Protein AF-A0A078GZV3-F1 (afdb_monomer_lite)

Organism: Brassica napus (NCBI:txid3708)

pLDDT: mean 96.88, std 3.01, range [78.88, 98.75]

Radius of gyration: 26.84 Å; chains: 1; bounding box: 48×43×87 Å

Sequence (146 aa):
MENLLQIQGSKLLFGGKPLKNHSIPSVYGALEPTAVYVPIEEILKDSKNYELVTKEIFGPFQIVTEYKKDQLPLEVIGNSVNGTTYAGLRGRTTGAPQNHWFGPAGDPRGAGIGTPEAIKLVWSCHREIIYDYGPVPQGWELPAST

Foldseek 3Di:
DVVQVPQPPKDWPDWPDFDPDDPDDPVDGGTDQTEMEDEPCSCPVDPVSVCVQPDDDPDNYHYDYDDDPVRDDPDDVVVDFAPDWADDPPTDDDDDDLVDWDWGGPDPQIATDRYPVRCCSNPHDDDDDDDPDDDDPPPDDDDDDD

Secondary structure (DSSP, 8-state):
-HHHHTSTT-EEEE--SB--S----TTS--B--EEEE--HHHHSS-HHHHHHHS----SSEEEE----GGGS-S-SGGG---SS---STT--SS---TTS-BS--S-TTPPPBSSHHHHHHHH-----------PPPTT---PPP-

Structure (mmCIF, N/CA/C/O backbone):
data_AF-A0A078GZV3-F1
#
_entry.id   AF-A0A078GZV3-F1
#
loop_
_atom_site.group_PDB
_atom_site.id
_atom_site.type_symbol
_atom_site.label_atom_id
_atom_site.label_alt_id
_atom_site.label_comp_id
_atom_site.label_asym_id
_atom_site.label_entity_id
_atom_site.label_seq_id
_atom_site.pdbx_PDB_ins_code
_atom_site.Cartn_x
_atom_site.Cartn_y
_atom_site.Cartn_z
_atom_site.occupancy
_atom_site.B_iso_or_equiv
_atom_site.auth_seq_id
_atom_site.auth_comp_id
_atom_site.auth_asym_id
_atom_site.auth_atom_id
_atom_site.pdbx_PDB_model_num
ATOM 1 N N . MET A 1 1 ? -11.944 10.946 14.259 1.00 84.00 1 MET A N 1
ATOM 2 C CA . MET A 1 1 ? -12.119 9.885 15.275 1.00 84.00 1 MET A CA 1
ATOM 3 C C . MET A 1 1 ? -13.568 9.796 15.727 1.00 84.00 1 MET A C 1
ATOM 5 O O . MET A 1 1 ? -14.118 8.714 15.636 1.00 84.00 1 MET A O 1
ATOM 9 N N . GLU A 1 2 ? -14.208 10.903 16.116 1.00 87.94 2 GLU A N 1
ATOM 10 C CA . GLU A 1 2 ? -15.634 10.925 16.500 1.00 87.94 2 GLU A CA 1
ATOM 11 C C . GLU A 1 2 ? -16.550 10.269 15.456 1.00 87.94 2 GLU A C 1
ATOM 13 O O . GLU A 1 2 ? -17.279 9.348 15.794 1.00 87.94 2 GLU A O 1
ATOM 18 N N . ASN A 1 3 ? -16.415 10.631 14.174 1.00 94.00 3 ASN A N 1
ATOM 19 C CA . ASN A 1 3 ? -17.207 10.018 13.096 1.00 94.00 3 ASN A CA 1
ATOM 20 C C . ASN A 1 3 ? -16.984 8.503 12.948 1.00 94.00 3 ASN A C 1
ATOM 22 O O . ASN A 1 3 ? -17.903 7.790 12.570 1.00 94.00 3 ASN A O 1
ATOM 26 N N . LEU A 1 4 ? -15.775 8.002 13.236 1.00 96.19 4 LEU A N 1
ATOM 27 C CA . LEU A 1 4 ? -15.503 6.561 13.197 1.00 96.19 4 LEU A CA 1
ATOM 28 C C . LEU A 1 4 ? -16.181 5.856 14.370 1.00 96.19 4 LEU A C 1
ATOM 30 O O . LEU A 1 4 ? -16.755 4.798 14.176 1.00 96.19 4 LEU A O 1
ATOM 34 N N . LEU A 1 5 ? -16.158 6.473 15.557 1.00 97.06 5 LEU A N 1
ATOM 35 C CA . LEU A 1 5 ? -16.784 5.946 16.774 1.00 97.06 5 LEU A CA 1
ATOM 36 C C . LEU A 1 5 ? -18.322 6.013 16.753 1.00 97.06 5 LEU A C 1
ATOM 38 O O . LEU A 1 5 ? -18.973 5.450 17.628 1.00 97.06 5 LEU A O 1
ATOM 42 N N . GLN A 1 6 ? -18.906 6.690 15.761 1.00 97.25 6 GLN A N 1
ATOM 43 C CA . GLN A 1 6 ? -20.345 6.663 15.485 1.00 97.25 6 GLN A CA 1
ATOM 44 C C . GLN A 1 6 ? -20.770 5.431 14.671 1.00 97.25 6 GLN A C 1
ATOM 46 O O . GLN A 1 6 ? -21.962 5.140 14.601 1.00 97.25 6 GLN A O 1
ATOM 51 N N . ILE A 1 7 ? -19.827 4.704 14.057 1.00 97.88 7 ILE A N 1
ATOM 52 C CA . ILE A 1 7 ? -20.128 3.464 13.336 1.00 97.88 7 ILE A CA 1
ATOM 53 C C . ILE A 1 7 ? -20.479 2.379 14.358 1.00 97.88 7 ILE A C 1
ATOM 55 O O . ILE A 1 7 ? -19.774 2.198 15.356 1.00 97.88 7 ILE A O 1
ATOM 59 N N . GLN A 1 8 ? -21.563 1.643 14.114 1.00 97.94 8 GLN A N 1
ATOM 60 C CA . GLN A 1 8 ? -22.053 0.617 15.033 1.00 97.94 8 GLN A CA 1
ATOM 61 C C . GLN A 1 8 ? -20.958 -0.420 15.331 1.00 97.94 8 GLN A C 1
ATOM 63 O O . GLN A 1 8 ? -20.311 -0.944 14.431 1.00 97.94 8 GLN A O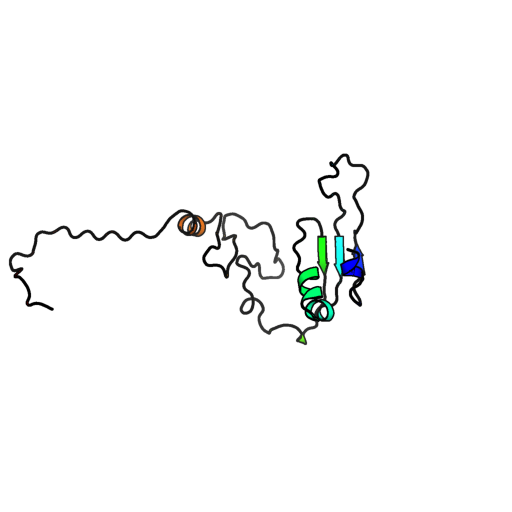 1
ATOM 68 N N . GLY A 1 9 ? -20.733 -0.716 16.614 1.00 97.75 9 GLY A N 1
ATOM 69 C CA . GLY A 1 9 ? -19.736 -1.707 17.045 1.00 97.75 9 GLY A CA 1
ATOM 70 C C . GLY A 1 9 ? -18.272 -1.263 16.927 1.00 97.75 9 GLY A C 1
ATOM 71 O O . GLY A 1 9 ? -17.380 -2.017 17.321 1.00 97.75 9 GLY A O 1
ATOM 72 N N . SER A 1 10 ? -18.004 -0.052 16.432 1.00 98.38 10 SER A N 1
ATOM 73 C CA . SER A 1 10 ? -16.658 0.514 16.447 1.00 98.38 10 SER A CA 1
ATOM 74 C C . SER A 1 10 ? -16.192 0.833 17.873 1.00 98.38 10 SER A C 1
ATOM 76 O O . SER A 1 10 ? -16.992 1.081 18.779 1.00 98.38 10 SER A O 1
ATOM 78 N N . LYS A 1 11 ? -14.875 0.808 18.100 1.00 98.25 11 LYS A N 1
ATOM 79 C CA . LYS A 1 11 ? -14.279 1.133 19.407 1.00 98.25 11 LYS A CA 1
ATOM 80 C C . LYS A 1 11 ? -12.828 1.573 19.281 1.00 98.25 11 LYS A C 1
ATOM 82 O O . LYS A 1 11 ? -12.082 1.065 18.448 1.00 98.25 11 LYS A O 1
ATOM 87 N N . LEU A 1 12 ? -12.401 2.478 20.156 1.00 98.44 12 LEU A N 1
ATOM 88 C CA . LEU A 1 12 ? -10.989 2.816 20.314 1.00 98.44 12 LEU A CA 1
ATOM 89 C C . LEU A 1 12 ? -10.272 1.650 21.010 1.00 98.44 12 LEU A C 1
ATOM 91 O O . LEU A 1 12 ? -10.669 1.257 22.104 1.00 98.44 12 LEU A O 1
ATOM 95 N N . LEU A 1 13 ? -9.230 1.101 20.384 1.00 98.44 13 LEU A N 1
ATOM 96 C CA . LEU A 1 13 ? -8.414 0.043 20.987 1.00 98.44 13 LEU A CA 1
ATOM 97 C C . LEU A 1 13 ? -7.333 0.637 21.893 1.00 98.44 13 LEU A C 1
ATOM 99 O O . LEU A 1 13 ? -7.171 0.207 23.032 1.00 98.44 13 LEU A O 1
ATOM 103 N N . PHE A 1 14 ? -6.605 1.635 21.391 1.00 98.56 14 PHE A N 1
ATOM 104 C CA . PHE A 1 14 ? -5.586 2.377 22.134 1.00 98.56 14 PHE A CA 1
ATOM 105 C C . PHE A 1 14 ? -5.306 3.737 21.474 1.00 98.56 14 PHE A C 1
ATOM 107 O O . PHE A 1 14 ? -5.671 3.961 20.316 1.00 98.56 14 PHE A O 1
ATOM 114 N N . GLY A 1 15 ? -4.635 4.631 22.206 1.00 97.62 15 GLY A N 1
ATOM 115 C CA . GLY A 1 15 ? -4.264 5.970 21.741 1.00 97.62 15 GLY A CA 1
ATOM 116 C C . GLY A 1 15 ? -5.428 6.957 21.789 1.00 97.62 15 GLY A C 1
ATOM 117 O O . GLY A 1 15 ? -6.127 7.063 22.797 1.00 97.62 15 GLY A O 1
ATOM 118 N N . GLY A 1 16 ? -5.631 7.700 20.699 1.00 96.25 16 GLY A N 1
ATOM 119 C CA . GLY A 1 16 ? -6.707 8.686 20.562 1.00 96.25 16 GLY A CA 1
ATOM 120 C C . GLY A 1 16 ? -6.465 9.981 21.339 1.00 96.25 16 GLY A C 1
ATOM 121 O O . GLY A 1 16 ? -7.389 10.773 21.519 1.00 96.25 16 GLY A O 1
ATOM 122 N N . LYS A 1 17 ? -5.240 10.208 21.820 1.00 97.56 17 LYS A N 1
ATOM 123 C CA . LYS A 1 17 ? -4.878 11.384 22.614 1.00 97.56 17 LYS A CA 1
ATOM 124 C C . LYS A 1 17 ? -3.745 12.166 21.953 1.00 97.56 17 LYS A C 1
ATOM 126 O O . LYS A 1 17 ? -2.859 11.562 21.340 1.00 97.56 17 LYS A O 1
ATOM 131 N N . PRO A 1 18 ? -3.746 13.502 22.084 1.00 97.50 18 PRO A N 1
ATOM 132 C CA . PRO A 1 18 ? -2.583 14.304 21.744 1.00 97.50 18 PRO A CA 1
ATOM 133 C C . PRO A 1 18 ? -1.388 13.933 22.623 1.00 97.50 18 PRO A C 1
ATOM 135 O O . PRO A 1 18 ? -1.553 13.625 23.808 1.00 97.50 18 PRO A O 1
ATOM 138 N N . LEU A 1 19 ? -0.186 14.021 22.057 1.00 97.94 19 LEU A N 1
ATOM 139 C CA . LEU A 1 19 ? 1.044 13.951 22.838 1.00 97.94 19 LEU A CA 1
ATOM 140 C C . LEU A 1 19 ? 1.099 15.124 23.829 1.00 97.94 19 LEU A C 1
ATOM 142 O O . LEU A 1 19 ? 0.494 16.176 23.630 1.00 97.94 19 LEU A O 1
ATOM 146 N N . LYS A 1 20 ? 1.837 14.937 24.922 1.00 97.44 20 LYS A N 1
ATOM 147 C CA . LYS A 1 20 ? 2.032 15.952 25.966 1.00 97.44 20 LYS A CA 1
ATOM 148 C C . LYS A 1 20 ? 3.511 16.298 26.092 1.00 97.44 20 LYS A C 1
ATOM 150 O O . LYS A 1 20 ? 4.362 15.534 25.649 1.00 97.44 20 LYS A O 1
ATOM 155 N N . ASN A 1 21 ? 3.803 17.424 26.743 1.00 97.56 21 ASN A N 1
ATOM 156 C CA . ASN A 1 21 ? 5.163 17.856 27.087 1.00 97.56 21 ASN A CA 1
ATOM 157 C C . ASN A 1 21 ? 6.101 17.979 25.871 1.00 97.56 21 ASN A C 1
ATOM 159 O O . ASN A 1 21 ? 7.248 17.541 25.916 1.00 97.56 21 ASN A O 1
ATOM 163 N N . HIS A 1 22 ? 5.616 18.582 24.786 1.00 97.81 22 HIS A N 1
ATOM 164 C CA . HIS A 1 22 ? 6.405 18.855 23.587 1.00 97.81 22 HIS A CA 1
ATOM 165 C C . HIS A 1 22 ? 6.285 20.318 23.154 1.00 97.81 22 HIS A C 1
ATOM 167 O O . HIS A 1 22 ? 5.345 21.016 23.527 1.00 97.81 22 HIS A O 1
ATOM 173 N N . SER A 1 23 ? 7.189 20.746 22.276 1.00 98.06 23 SER A N 1
ATOM 174 C CA . SER A 1 23 ? 7.175 22.077 21.648 1.00 98.06 23 SER A CA 1
ATOM 175 C C . SER A 1 23 ? 6.870 22.027 20.145 1.00 98.06 23 SER A C 1
ATOM 177 O O . SER A 1 23 ? 7.185 22.967 19.422 1.00 98.06 23 SER A O 1
ATOM 179 N N . ILE A 1 24 ? 6.282 20.924 19.658 1.00 98.19 24 ILE A N 1
ATOM 180 C CA . ILE A 1 24 ? 5.854 20.774 18.257 1.00 98.19 24 ILE A CA 1
ATOM 181 C C . ILE A 1 24 ? 4.850 21.890 17.898 1.00 98.19 24 ILE A C 1
ATOM 183 O O . ILE A 1 24 ? 3.856 22.047 18.613 1.00 98.19 24 ILE A O 1
ATOM 187 N N . PRO A 1 25 ? 5.083 22.651 16.811 1.00 98.12 25 PRO A N 1
ATOM 188 C CA . PRO A 1 25 ? 4.153 23.669 16.325 1.00 98.12 25 PRO A CA 1
ATOM 189 C C . PRO A 1 25 ? 2.752 23.114 16.034 1.00 98.12 25 PRO A C 1
ATOM 191 O O . PRO A 1 25 ? 2.623 22.023 15.488 1.00 98.12 25 PRO A O 1
ATOM 194 N N . SER A 1 26 ? 1.703 23.898 16.307 1.00 96.75 26 SER A N 1
ATOM 195 C CA . SER A 1 26 ? 0.296 23.480 16.147 1.00 96.75 26 SER A CA 1
ATOM 196 C C . SER A 1 26 ? -0.126 23.157 14.709 1.00 96.75 26 SER A C 1
ATOM 198 O O . SER A 1 26 ? -1.150 22.511 14.507 1.00 96.75 26 SER A O 1
ATOM 200 N N . VAL A 1 27 ? 0.655 23.586 13.713 1.00 97.69 27 VAL A N 1
ATOM 201 C CA . VAL A 1 27 ? 0.448 23.228 12.300 1.00 97.69 27 VAL A CA 1
ATOM 202 C C . VAL A 1 27 ? 0.777 21.758 12.006 1.00 97.69 27 VAL A C 1
ATOM 204 O O . VAL A 1 27 ? 0.342 21.235 10.985 1.00 97.69 27 VAL A O 1
ATOM 207 N N . TYR A 1 28 ? 1.522 21.084 12.888 1.00 98.00 28 TYR A N 1
ATOM 208 C CA . TYR A 1 28 ? 1.850 19.665 12.776 1.00 98.00 28 TYR A CA 1
ATOM 209 C C . TYR A 1 28 ? 1.039 18.843 13.779 1.00 98.00 28 TYR A C 1
ATOM 211 O O . TYR A 1 28 ? 0.882 19.217 14.941 1.00 98.00 28 TYR A O 1
ATOM 219 N N . GLY A 1 29 ? 0.542 17.687 13.338 1.00 95.88 29 GLY A N 1
ATOM 220 C CA . GLY A 1 29 ? -0.137 16.748 14.225 1.00 95.88 29 GLY A CA 1
ATOM 221 C C . GLY A 1 29 ? 0.826 16.146 15.253 1.00 95.88 29 GLY A C 1
ATOM 222 O O . GLY A 1 29 ? 1.918 15.708 14.902 1.00 95.88 29 GLY A O 1
ATOM 223 N N . ALA A 1 30 ? 0.399 16.079 16.514 1.00 97.88 30 ALA A N 1
ATOM 224 C CA . ALA A 1 30 ? 1.139 15.447 17.605 1.00 97.88 30 ALA A CA 1
ATOM 225 C C . ALA A 1 30 ? 0.206 14.494 18.364 1.00 97.88 30 ALA A C 1
ATOM 227 O O . ALA A 1 30 ? -0.477 14.884 19.309 1.00 97.88 30 ALA A O 1
ATOM 228 N N . LEU A 1 31 ? 0.133 13.245 17.904 1.00 97.50 31 LEU A N 1
ATOM 229 C CA . LEU A 1 31 ? -0.810 12.229 18.380 1.00 97.50 31 LEU A CA 1
ATOM 230 C C . LEU A 1 31 ? -0.070 10.967 18.826 1.00 97.50 31 LEU A C 1
ATOM 232 O O . LEU A 1 31 ? 0.924 10.575 18.215 1.00 97.50 31 LEU A O 1
ATOM 236 N N . GLU A 1 32 ? -0.576 10.323 19.876 1.00 98.06 32 GLU A N 1
ATOM 237 C CA . GLU A 1 32 ? -0.165 8.965 20.236 1.00 98.06 32 GLU A CA 1
ATOM 238 C C . GLU A 1 32 ? -0.507 7.980 19.099 1.00 98.06 32 GLU A C 1
ATOM 240 O O . GLU A 1 32 ? -1.507 8.183 18.395 1.00 98.06 32 GLU A O 1
ATOM 245 N N . PRO A 1 33 ? 0.255 6.879 18.932 1.00 98.62 33 PRO A N 1
ATOM 246 C CA . PRO A 1 33 ? -0.163 5.764 18.092 1.00 98.62 33 PRO A CA 1
ATOM 247 C C . PRO A 1 33 ? -1.585 5.339 18.432 1.00 98.62 33 PRO A C 1
ATOM 249 O O . PRO A 1 33 ? -1.893 5.047 19.584 1.00 98.62 33 PRO A O 1
ATOM 252 N N . THR A 1 34 ? -2.454 5.342 17.429 1.00 98.62 34 THR A N 1
ATOM 253 C CA . THR A 1 34 ? -3.894 5.181 17.616 1.00 98.62 34 THR A CA 1
ATOM 254 C C . THR A 1 34 ? -4.421 4.055 16.742 1.00 98.62 34 THR A C 1
ATOM 256 O O . THR A 1 34 ? -4.109 3.987 15.554 1.00 98.62 34 THR A O 1
ATOM 259 N N . ALA A 1 35 ? -5.254 3.190 17.317 1.00 98.69 35 ALA A N 1
ATOM 260 C CA . ALA A 1 35 ? -5.970 2.162 16.574 1.00 98.69 35 ALA A CA 1
ATOM 261 C C . ALA A 1 35 ? -7.457 2.173 16.927 1.00 98.69 35 ALA A C 1
ATOM 263 O O . ALA A 1 35 ? -7.827 2.157 18.103 1.00 98.69 35 ALA A O 1
ATOM 264 N N . VAL A 1 36 ? -8.306 2.163 15.902 1.00 98.75 36 VAL A N 1
ATOM 265 C CA . VAL A 1 36 ? -9.764 2.063 16.042 1.00 98.75 36 VAL A CA 1
ATOM 266 C C . VAL A 1 36 ? -10.224 0.769 15.388 1.00 98.75 36 VAL A C 1
ATOM 268 O O . VAL A 1 36 ? -9.899 0.506 14.234 1.00 98.75 36 VAL A O 1
ATOM 271 N N . TYR A 1 37 ? -10.973 -0.043 16.127 1.00 98.75 37 TYR A N 1
ATOM 272 C CA . TYR A 1 37 ? -11.637 -1.213 15.576 1.00 98.75 37 TYR A CA 1
ATOM 273 C C . TYR A 1 37 ? -12.948 -0.809 14.898 1.00 98.75 37 TYR A C 1
ATOM 275 O O . TYR A 1 37 ? -13.714 -0.036 15.478 1.00 98.75 37 TYR A O 1
ATOM 283 N N . VAL A 1 38 ? -13.214 -1.360 13.714 1.00 98.69 38 VAL A N 1
ATOM 284 C CA . VAL A 1 38 ? -14.485 -1.229 12.987 1.00 98.69 38 VAL A CA 1
ATOM 285 C C . VAL A 1 38 ? -14.878 -2.612 12.434 1.00 98.69 38 VAL A C 1
ATOM 287 O O . VAL A 1 38 ? -14.046 -3.229 11.761 1.00 98.69 38 VAL A O 1
ATOM 290 N N . PRO A 1 39 ? -16.098 -3.127 12.696 1.00 98.38 39 PRO A N 1
ATOM 291 C CA . PRO A 1 39 ? -16.555 -4.408 12.143 1.00 98.38 39 PRO A CA 1
ATOM 292 C C . PRO A 1 39 ? -16.525 -4.420 10.612 1.00 98.38 39 PRO A C 1
ATOM 294 O O . PRO A 1 39 ? -16.954 -3.445 9.991 1.00 98.38 39 PRO A O 1
ATOM 297 N N . ILE A 1 40 ? -16.062 -5.512 9.996 1.00 97.94 40 ILE A N 1
ATOM 298 C CA . ILE A 1 40 ? -15.901 -5.593 8.535 1.00 97.94 40 ILE A CA 1
ATOM 299 C C . ILE A 1 40 ? -17.231 -5.398 7.799 1.00 97.94 40 ILE A C 1
ATOM 301 O O . ILE A 1 40 ? -17.277 -4.746 6.758 1.00 97.94 40 ILE A O 1
ATOM 305 N N . GLU A 1 41 ? -18.331 -5.879 8.378 1.00 97.75 41 GLU A N 1
ATOM 306 C CA . GLU A 1 41 ? -19.674 -5.724 7.824 1.00 97.75 41 GLU A CA 1
ATOM 307 C C . GLU A 1 41 ? -20.100 -4.254 7.769 1.00 97.75 41 GLU A C 1
ATOM 309 O O . GLU A 1 41 ? -20.752 -3.840 6.817 1.00 97.75 41 GLU A O 1
ATOM 314 N N . GLU A 1 42 ? -19.701 -3.447 8.755 1.00 98.19 42 GLU A N 1
ATOM 315 C CA . GLU A 1 42 ? -20.022 -2.018 8.799 1.00 98.19 42 GLU A CA 1
ATOM 316 C C . GLU A 1 42 ? -19.109 -1.188 7.889 1.00 98.19 42 GLU A C 1
ATOM 318 O O . GLU A 1 42 ? -19.563 -0.181 7.345 1.00 98.19 42 GLU A O 1
ATOM 323 N N . ILE A 1 43 ? -17.859 -1.620 7.666 1.00 98.00 43 ILE A N 1
ATOM 324 C CA . ILE A 1 43 ? -16.960 -1.014 6.665 1.00 98.00 43 ILE A CA 1
ATOM 325 C C . ILE A 1 43 ? -17.555 -1.162 5.259 1.00 98.00 43 ILE A C 1
ATOM 327 O O . ILE A 1 43 ? -17.532 -0.216 4.477 1.00 98.00 43 ILE A O 1
ATOM 331 N N . LEU A 1 44 ? -18.089 -2.346 4.941 1.00 96.94 44 LEU A N 1
ATOM 332 C CA . LEU A 1 44 ? -18.605 -2.692 3.610 1.00 96.94 44 LEU A CA 1
ATOM 333 C C . LEU A 1 44 ? -20.081 -2.320 3.394 1.00 96.94 44 LEU A C 1
ATOM 335 O O . LEU A 1 44 ? -20.606 -2.504 2.298 1.00 96.94 44 LEU A O 1
ATOM 339 N N . LYS A 1 45 ? -20.758 -1.822 4.431 1.00 96.38 45 LYS A N 1
ATOM 340 C CA . LYS A 1 45 ? -22.205 -1.576 4.444 1.00 96.38 45 LYS A CA 1
ATOM 341 C C . LYS A 1 45 ? -22.669 -0.559 3.411 1.00 96.38 45 LYS A C 1
ATOM 343 O O . LYS A 1 45 ? -23.703 -0.752 2.778 1.00 96.38 45 LYS A O 1
ATOM 348 N N . ASP A 1 46 ? -21.932 0.537 3.279 1.00 96.56 46 ASP A N 1
ATOM 349 C CA . ASP A 1 46 ? -22.237 1.621 2.357 1.00 96.56 46 ASP A CA 1
ATOM 350 C C . ASP A 1 46 ? -20.962 2.376 1.959 1.00 96.56 46 ASP A C 1
ATOM 352 O O . ASP A 1 46 ? -19.916 2.273 2.607 1.00 96.56 46 ASP A O 1
ATOM 356 N N . SER A 1 47 ? -21.047 3.142 0.869 1.00 96.88 47 SER A N 1
ATOM 357 C CA . SER A 1 47 ? -19.904 3.890 0.340 1.00 96.88 47 SER A CA 1
ATOM 358 C C . SER A 1 47 ? -19.390 4.945 1.316 1.00 96.88 47 SER A C 1
ATOM 360 O O . SER A 1 47 ? -18.196 5.211 1.341 1.00 96.88 47 SER A O 1
ATOM 362 N N . LYS A 1 48 ? -20.257 5.521 2.156 1.00 97.31 48 LYS A N 1
ATOM 363 C CA . LYS A 1 48 ? -19.874 6.559 3.117 1.00 97.31 48 LYS A CA 1
ATOM 364 C C . LYS A 1 48 ? -18.961 5.988 4.200 1.00 97.31 48 LYS A C 1
ATOM 366 O O . LYS A 1 48 ? -17.936 6.595 4.512 1.00 97.31 48 LYS A O 1
ATOM 371 N N . ASN A 1 49 ? -19.323 4.847 4.780 1.00 98.00 49 ASN A N 1
ATOM 372 C CA . ASN A 1 49 ? -18.487 4.156 5.754 1.00 98.00 49 ASN A CA 1
ATOM 373 C C . ASN A 1 49 ? -17.196 3.672 5.104 1.00 98.00 49 ASN A C 1
ATOM 375 O O . ASN A 1 49 ? -16.126 3.903 5.668 1.00 98.00 49 ASN A O 1
ATOM 379 N N . TYR A 1 50 ? -17.289 3.073 3.915 1.00 98.31 50 TYR A N 1
ATOM 380 C CA . TYR A 1 50 ? -16.123 2.612 3.172 1.00 98.31 50 TYR A CA 1
ATOM 381 C C . TYR A 1 50 ? -15.130 3.758 2.939 1.00 98.31 50 TYR A C 1
ATOM 383 O O . TYR A 1 50 ? -13.995 3.681 3.400 1.00 98.31 50 TYR A O 1
ATOM 391 N N . GLU A 1 51 ? -15.573 4.869 2.343 1.00 98.25 51 GLU A N 1
ATOM 392 C CA . GLU A 1 51 ? -14.746 6.051 2.074 1.00 98.25 51 GLU A CA 1
ATOM 393 C C . GLU A 1 51 ? -14.144 6.656 3.346 1.00 98.25 51 GLU A C 1
ATOM 395 O O . GLU A 1 51 ? -12.974 7.044 3.357 1.00 98.25 51 GLU A O 1
ATOM 400 N N . LEU A 1 52 ? -14.919 6.737 4.434 1.00 98.12 52 LEU A N 1
ATOM 401 C CA . LEU A 1 52 ? -14.432 7.255 5.711 1.00 98.12 52 LEU A CA 1
ATOM 402 C C . LEU A 1 52 ? -13.337 6.360 6.304 1.00 98.12 52 LEU A C 1
ATOM 404 O O . LEU A 1 52 ? -12.345 6.873 6.825 1.00 98.12 52 LEU A O 1
ATOM 408 N N . VAL A 1 53 ? -13.528 5.042 6.252 1.00 98.44 53 VAL A N 1
ATOM 409 C CA . VAL A 1 53 ? -12.623 4.050 6.841 1.00 98.44 53 VAL A CA 1
ATOM 410 C C . VAL A 1 53 ? -11.356 3.873 6.004 1.00 98.44 53 VAL A C 1
ATOM 412 O O . VAL A 1 53 ? -10.275 3.733 6.573 1.00 98.44 53 VAL A O 1
ATOM 415 N N . THR A 1 54 ? -11.454 3.925 4.674 1.00 98.38 54 THR A N 1
ATOM 416 C CA . THR A 1 54 ? -10.307 3.790 3.761 1.00 98.38 54 THR A CA 1
ATOM 417 C C . THR A 1 54 ? -9.607 5.113 3.462 1.00 98.38 54 THR A C 1
ATOM 419 O O . THR A 1 54 ? -8.681 5.146 2.651 1.00 98.38 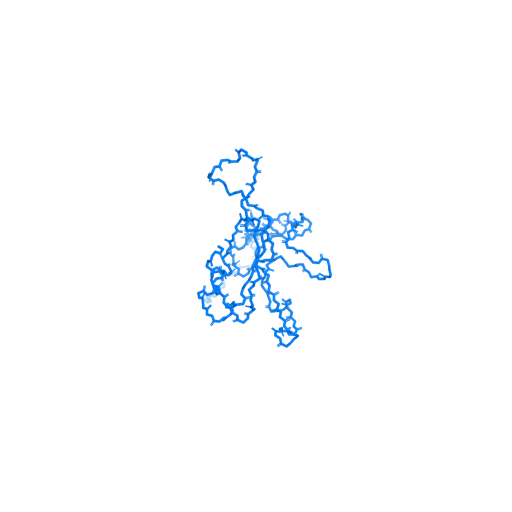54 THR A O 1
ATOM 422 N N . LYS A 1 55 ? -10.028 6.221 4.084 1.00 98.50 55 LYS A N 1
ATOM 423 C CA . LYS A 1 55 ? -9.348 7.509 3.947 1.00 98.50 55 LYS A CA 1
ATOM 424 C C . LYS A 1 55 ? -7.934 7.415 4.515 1.00 98.50 55 LYS A C 1
ATOM 426 O O . LYS A 1 55 ? -7.748 7.154 5.702 1.00 98.50 55 LYS A O 1
ATOM 431 N N . GLU A 1 56 ? -6.939 7.702 3.680 1.00 98.25 56 GLU A N 1
ATOM 432 C CA . GLU A 1 56 ? -5.549 7.761 4.121 1.00 98.25 56 GLU A CA 1
ATOM 433 C C . GLU A 1 56 ? -5.359 8.886 5.149 1.00 98.25 56 GLU A C 1
ATOM 435 O O . GLU A 1 56 ? -5.640 10.060 4.891 1.00 98.25 56 GLU A O 1
ATOM 440 N N . ILE A 1 57 ? -4.856 8.515 6.325 1.00 97.69 57 ILE A N 1
ATOM 441 C CA . ILE A 1 57 ? -4.384 9.443 7.348 1.00 97.69 57 ILE A CA 1
ATOM 442 C C . ILE A 1 57 ? -2.876 9.251 7.453 1.00 97.69 57 ILE A C 1
ATOM 444 O O . ILE A 1 57 ? -2.411 8.262 8.016 1.00 97.69 57 ILE A O 1
ATOM 448 N N . PHE A 1 58 ? -2.111 10.201 6.915 1.00 97.69 58 PHE A N 1
ATOM 449 C CA . PHE A 1 58 ? -0.648 10.147 6.889 1.00 97.69 58 PHE A CA 1
ATOM 450 C C . PHE A 1 58 ? -0.047 10.509 8.262 1.00 97.69 58 PHE A C 1
ATOM 452 O O . PHE A 1 58 ? 0.546 11.568 8.461 1.00 97.69 58 PHE A O 1
ATOM 459 N N . GLY A 1 59 ? -0.276 9.642 9.248 1.00 97.25 59 GLY A N 1
ATOM 460 C CA . GLY A 1 59 ? 0.115 9.816 10.643 1.00 97.25 59 GLY A CA 1
ATOM 461 C C . GLY A 1 59 ? -0.001 8.509 11.437 1.00 97.25 59 GLY A C 1
ATOM 462 O O . GLY A 1 59 ? -0.283 7.460 10.860 1.00 97.25 59 GLY A O 1
ATOM 463 N N . PRO A 1 60 ? 0.217 8.534 12.763 1.00 98.12 60 PRO A N 1
ATOM 464 C CA . PRO A 1 60 ? 0.270 7.329 13.591 1.00 98.12 60 PRO A CA 1
ATOM 465 C C . PRO A 1 60 ? -1.140 6.805 13.931 1.00 98.12 60 PRO A C 1
ATOM 467 O O . PRO A 1 60 ? -1.540 6.749 15.093 1.00 98.12 60 PRO A O 1
ATOM 470 N N . PHE A 1 61 ? -1.912 6.442 12.909 1.00 98.56 61 PHE A N 1
ATOM 471 C CA . PHE A 1 61 ? -3.304 6.012 13.012 1.00 98.56 61 PHE A CA 1
ATOM 472 C C . PHE A 1 61 ? -3.554 4.777 12.140 1.00 98.56 61 PHE A C 1
ATOM 474 O O . PHE A 1 61 ? -3.074 4.711 11.012 1.00 98.56 61 PHE A O 1
ATOM 481 N N . GLN A 1 62 ? -4.328 3.813 12.635 1.00 98.69 62 GLN A N 1
ATOM 482 C CA . GLN A 1 62 ? -4.750 2.651 11.851 1.00 98.69 62 GLN A CA 1
ATOM 483 C C . GLN A 1 62 ? -6.175 2.207 12.186 1.00 98.69 62 GLN A C 1
ATOM 485 O O . GLN A 1 62 ? -6.678 2.432 13.291 1.00 98.69 62 GLN A O 1
ATOM 490 N N . ILE A 1 63 ? -6.796 1.520 11.230 1.00 98.69 63 ILE A N 1
ATOM 491 C CA . ILE A 1 63 ? -8.046 0.791 11.430 1.00 98.69 63 ILE A CA 1
ATOM 492 C C . ILE A 1 63 ? -7.728 -0.689 11.622 1.00 98.69 63 ILE A C 1
ATOM 494 O O . ILE A 1 63 ? -6.891 -1.250 10.918 1.00 98.69 63 ILE A O 1
ATOM 498 N N . VAL A 1 64 ? -8.409 -1.313 12.577 1.00 98.75 64 VAL A N 1
ATOM 499 C CA . VAL A 1 64 ? -8.356 -2.753 12.831 1.00 98.75 64 VAL A CA 1
ATOM 500 C C . VAL A 1 64 ? -9.738 -3.338 12.567 1.00 98.75 64 VAL A C 1
ATOM 502 O O . VAL A 1 64 ? -10.755 -2.727 12.883 1.00 98.75 64 VAL A O 1
ATOM 505 N N . THR A 1 65 ? -9.788 -4.533 11.999 1.00 98.56 65 THR A N 1
ATOM 506 C CA . THR A 1 65 ? -11.035 -5.267 11.779 1.00 98.56 65 THR A CA 1
ATOM 507 C C . THR A 1 65 ? -10.792 -6.759 11.973 1.00 98.56 65 THR A C 1
ATOM 509 O O . THR A 1 65 ? -9.649 -7.188 12.148 1.00 98.56 65 THR A O 1
ATOM 512 N N . GLU A 1 66 ? -11.855 -7.549 11.967 1.00 98.00 66 GLU A N 1
ATOM 513 C CA . GLU A 1 66 ? -11.791 -9.006 12.027 1.00 98.00 66 GLU A CA 1
ATOM 514 C C . GLU A 1 66 ? -12.649 -9.610 10.917 1.00 98.00 66 GLU A C 1
ATOM 516 O O . GLU A 1 66 ? -13.609 -8.996 10.461 1.00 98.00 66 GLU A O 1
ATOM 521 N N . TYR A 1 67 ? -12.292 -10.815 10.485 1.00 96.38 67 TYR A N 1
ATOM 522 C CA . TYR A 1 67 ? -13.034 -11.569 9.485 1.00 96.38 67 TYR A CA 1
ATOM 523 C C . TYR A 1 67 ? -13.063 -13.049 9.882 1.00 96.38 67 TYR A C 1
ATOM 525 O O . TYR A 1 67 ? -12.175 -13.554 10.575 1.00 96.38 67 TYR A O 1
ATOM 533 N N . LYS A 1 68 ? -14.082 -13.761 9.418 1.00 96.00 68 LYS A N 1
ATOM 534 C CA . LYS A 1 68 ? -14.265 -15.202 9.585 1.00 96.00 68 LYS A CA 1
ATOM 535 C C . LYS A 1 68 ? -13.693 -15.958 8.392 1.00 96.00 68 LYS A C 1
ATOM 537 O O . LYS A 1 68 ? -13.528 -15.414 7.304 1.00 96.00 68 LYS A O 1
ATOM 542 N N . LYS A 1 69 ? -13.424 -17.251 8.578 1.00 93.12 69 LYS A N 1
ATOM 543 C CA . LYS A 1 69 ? -12.843 -18.118 7.539 1.00 93.12 69 LYS A CA 1
ATOM 544 C C . LYS A 1 69 ? -13.622 -18.087 6.214 1.00 93.12 69 LYS A C 1
ATOM 546 O O . LYS A 1 69 ? -13.013 -18.160 5.157 1.00 93.12 69 LYS A O 1
ATOM 551 N N . ASP A 1 70 ? -14.944 -17.999 6.282 1.00 93.44 70 ASP A N 1
ATOM 552 C CA . ASP A 1 70 ? -15.872 -17.968 5.148 1.00 93.44 70 ASP A CA 1
ATOM 553 C C . ASP A 1 70 ? -16.028 -16.580 4.500 1.00 93.44 70 ASP A C 1
ATOM 555 O O . ASP A 1 70 ? -16.688 -16.461 3.473 1.00 93.44 70 ASP A O 1
ATOM 559 N N . GLN A 1 71 ? -15.396 -15.542 5.056 1.00 90.44 71 GLN A N 1
ATOM 560 C CA . GLN A 1 71 ? -15.400 -14.178 4.513 1.00 90.44 71 GLN A CA 1
ATOM 561 C C . GLN A 1 71 ? -14.178 -13.874 3.623 1.00 90.44 71 GLN A C 1
ATOM 563 O O . GLN A 1 71 ? -14.037 -12.748 3.151 1.00 90.44 71 GLN A O 1
ATOM 568 N N . LEU A 1 72 ? -13.288 -14.847 3.386 1.00 90.88 72 LEU A N 1
ATOM 569 C CA . LEU A 1 72 ? -12.107 -14.680 2.534 1.00 90.88 72 LEU A CA 1
ATOM 570 C C . LEU A 1 72 ? -12.242 -15.382 1.174 1.00 90.88 72 LEU A C 1
ATOM 572 O O . LEU A 1 72 ? -12.810 -16.474 1.099 1.00 90.88 72 LEU A O 1
ATOM 576 N N . PRO A 1 73 ? -11.626 -14.832 0.111 1.00 86.50 73 PRO A N 1
ATOM 577 C CA . PRO A 1 73 ? -11.373 -15.592 -1.108 1.00 86.50 73 PRO A CA 1
ATOM 578 C C . PRO A 1 73 ? -10.380 -16.738 -0.845 1.00 86.50 73 PRO A C 1
ATOM 580 O O . PRO A 1 73 ? -9.553 -16.664 0.065 1.00 86.50 73 PRO A O 1
ATOM 583 N N . LEU A 1 74 ? -10.422 -17.779 -1.687 1.00 78.88 74 LEU A N 1
ATOM 584 C CA . LEU A 1 74 ? -9.539 -18.950 -1.576 1.00 78.88 74 LEU A CA 1
ATOM 585 C C . LEU A 1 74 ? -8.046 -18.578 -1.670 1.00 78.88 74 LEU A C 1
ATOM 587 O O . LEU A 1 74 ? -7.224 -19.162 -0.969 1.00 78.88 74 LEU A O 1
ATOM 591 N N . GLU A 1 75 ? -7.702 -17.587 -2.502 1.00 90.88 75 GLU A N 1
ATOM 592 C CA . GLU A 1 75 ? -6.327 -17.126 -2.721 1.00 90.88 75 GLU A CA 1
ATOM 593 C C . GLU A 1 75 ? -6.248 -15.592 -2.754 1.00 90.88 75 GLU A C 1
ATOM 595 O O . GLU A 1 75 ? -6.819 -14.947 -3.632 1.00 90.88 75 GLU A O 1
ATOM 600 N N . VAL A 1 76 ? -5.511 -14.986 -1.816 1.00 95.44 76 VAL A N 1
ATOM 601 C CA . VAL A 1 76 ? -5.417 -13.516 -1.693 1.00 95.44 76 VAL A CA 1
ATOM 602 C C . VAL A 1 76 ? -4.522 -12.898 -2.771 1.00 95.44 76 VAL A C 1
ATOM 604 O O . VAL A 1 76 ? -4.879 -11.876 -3.348 1.00 95.44 76 VAL A O 1
ATOM 607 N N . ILE A 1 77 ? -3.375 -13.518 -3.079 1.00 95.25 77 ILE A N 1
ATOM 608 C CA . ILE A 1 77 ? -2.383 -12.938 -4.003 1.00 95.25 77 ILE A CA 1
ATOM 609 C C . ILE A 1 77 ? -2.984 -12.750 -5.402 1.00 95.25 77 ILE A C 1
ATOM 611 O O . ILE A 1 77 ? -2.891 -11.658 -5.950 1.00 95.25 77 ILE A O 1
ATOM 615 N N . GLY A 1 78 ? -3.661 -13.769 -5.942 1.00 96.06 78 GLY A N 1
ATOM 616 C CA . GLY A 1 78 ? -4.296 -13.698 -7.263 1.00 96.06 78 GLY A CA 1
ATOM 617 C C . GLY A 1 78 ? -5.513 -12.766 -7.346 1.00 96.06 78 GLY A C 1
ATOM 618 O O . GLY A 1 78 ? -5.923 -12.414 -8.446 1.00 96.06 78 GLY A O 1
ATOM 619 N N . ASN A 1 79 ? -6.070 -12.341 -6.206 1.00 96.75 79 ASN A N 1
ATOM 620 C CA . ASN A 1 79 ? -7.243 -11.462 -6.115 1.00 96.75 79 ASN A CA 1
ATOM 621 C C . ASN A 1 79 ? -6.898 -10.080 -5.517 1.00 96.75 79 ASN A C 1
ATOM 623 O O . ASN A 1 79 ? -7.758 -9.418 -4.939 1.00 96.75 79 ASN A O 1
ATOM 627 N N . SER A 1 80 ? -5.639 -9.640 -5.620 1.00 97.06 80 SER A N 1
ATOM 628 C CA . SER A 1 80 ? -5.166 -8.349 -5.099 1.00 97.06 80 SER A CA 1
ATOM 629 C C . SER A 1 80 ? -4.211 -7.659 -6.079 1.00 97.06 80 SER A C 1
ATOM 631 O O . SER A 1 80 ? -3.682 -8.300 -6.984 1.00 97.06 80 SER A O 1
ATOM 633 N N . VAL A 1 81 ? -4.012 -6.342 -5.930 1.00 98.12 81 VAL A N 1
ATOM 634 C CA . VAL A 1 81 ? -3.332 -5.516 -6.954 1.00 98.12 81 VAL A CA 1
ATOM 635 C C . VAL A 1 81 ? -2.191 -4.638 -6.431 1.00 98.12 81 VAL A C 1
ATOM 637 O O . VAL A 1 81 ? -1.569 -3.930 -7.217 1.00 98.12 81 VAL A O 1
ATOM 640 N N . ASN A 1 82 ? -1.885 -4.639 -5.129 1.00 98.50 82 ASN A N 1
ATOM 641 C CA . ASN A 1 82 ? -0.816 -3.791 -4.590 1.00 98.50 82 ASN A CA 1
ATOM 642 C C . ASN A 1 82 ? 0.538 -4.155 -5.231 1.00 98.50 82 ASN A C 1
ATOM 644 O O . ASN A 1 82 ? 1.015 -5.282 -5.094 1.00 98.50 82 ASN A O 1
ATOM 648 N N . GLY A 1 83 ? 1.187 -3.182 -5.881 1.00 98.31 83 GLY A N 1
ATOM 649 C CA . GLY A 1 83 ? 2.404 -3.409 -6.677 1.00 98.31 83 GLY A CA 1
ATOM 650 C C . GLY A 1 83 ? 3.642 -3.839 -5.887 1.00 98.31 83 GLY A C 1
ATOM 651 O O . GLY A 1 83 ? 4.613 -4.307 -6.471 1.00 98.31 83 GLY A O 1
ATOM 652 N N . THR A 1 84 ? 3.623 -3.715 -4.558 1.00 98.62 84 THR A N 1
ATOM 653 C CA . THR A 1 84 ? 4.656 -4.268 -3.670 1.00 98.62 84 THR A CA 1
ATOM 654 C C . THR A 1 84 ? 3.988 -4.995 -2.505 1.00 98.62 84 THR A C 1
ATOM 656 O O . THR A 1 84 ? 3.616 -4.380 -1.507 1.00 98.62 84 THR A O 1
ATOM 659 N N . THR A 1 85 ? 3.825 -6.311 -2.641 1.00 98.56 85 THR A N 1
ATOM 660 C CA . THR A 1 85 ? 3.127 -7.162 -1.666 1.00 98.56 85 THR A CA 1
ATOM 661 C C . THR A 1 85 ? 4.094 -8.163 -1.041 1.00 98.56 85 THR A C 1
ATOM 663 O O . THR A 1 85 ? 4.779 -8.900 -1.748 1.00 98.56 85 THR A O 1
ATOM 666 N N . TYR A 1 86 ? 4.140 -8.215 0.291 1.00 98.25 86 TYR A N 1
ATOM 667 C CA . TYR A 1 86 ? 4.936 -9.195 1.031 1.00 98.25 86 TYR A CA 1
ATOM 668 C C . TYR A 1 86 ? 4.041 -10.336 1.508 1.00 98.25 86 TYR A C 1
ATOM 670 O O . TYR A 1 86 ? 3.070 -10.100 2.224 1.00 98.25 86 TYR A O 1
ATOM 678 N N . ALA A 1 87 ? 4.399 -11.572 1.167 1.00 97.81 87 ALA A N 1
ATOM 679 C CA . ALA A 1 87 ? 3.661 -12.770 1.556 1.00 97.81 87 ALA A CA 1
ATOM 680 C C . ALA A 1 87 ? 4.493 -13.672 2.484 1.00 97.81 87 ALA A C 1
ATOM 682 O O . ALA A 1 87 ? 5.704 -13.813 2.313 1.00 97.81 87 ALA A O 1
ATOM 683 N N . GLY A 1 88 ? 3.829 -14.292 3.463 1.00 97.25 88 GLY A N 1
ATOM 684 C CA . GLY A 1 88 ? 4.429 -15.191 4.455 1.00 97.25 88 GLY A CA 1
ATOM 685 C C . GLY A 1 88 ? 4.295 -14.680 5.894 1.00 97.25 88 GLY A C 1
ATOM 686 O O . GLY A 1 88 ? 3.900 -13.542 6.131 1.00 97.25 88 GLY A O 1
ATOM 687 N N . LEU A 1 89 ? 4.664 -15.516 6.873 1.00 97.06 89 LEU A N 1
ATOM 688 C CA . LEU A 1 89 ? 4.504 -15.218 8.312 1.00 97.06 89 LEU A CA 1
ATOM 689 C C . LEU A 1 89 ? 5.255 -13.959 8.786 1.00 97.06 89 LEU A C 1
ATOM 691 O O . LEU A 1 89 ? 4.935 -13.408 9.832 1.00 97.06 89 LEU A O 1
ATOM 695 N N . ARG A 1 90 ? 6.261 -13.508 8.028 1.00 97.62 90 ARG A N 1
ATOM 696 C CA . ARG A 1 90 ? 7.045 -12.287 8.290 1.00 97.62 90 ARG A CA 1
ATOM 697 C C . ARG A 1 90 ? 6.724 -11.157 7.303 1.00 97.62 90 ARG A C 1
ATOM 699 O O . ARG A 1 90 ? 7.562 -10.281 7.083 1.00 97.62 90 ARG A O 1
ATOM 706 N N . GLY A 1 91 ? 5.554 -11.213 6.663 1.00 96.62 91 GLY A N 1
ATOM 707 C CA . GLY A 1 91 ? 5.060 -10.158 5.784 1.00 96.62 91 GLY A CA 1
ATOM 708 C C . GLY A 1 91 ? 5.000 -8.809 6.505 1.00 96.62 91 GLY A C 1
ATOM 709 O O . GLY A 1 91 ? 4.747 -8.738 7.705 1.00 96.62 91 GLY A O 1
ATOM 710 N N . ARG A 1 92 ? 5.276 -7.733 5.770 1.00 98.44 92 ARG A N 1
ATOM 711 C CA . ARG A 1 92 ? 5.272 -6.345 6.255 1.00 98.44 92 ARG A CA 1
ATOM 712 C C . ARG A 1 92 ? 4.796 -5.418 5.138 1.00 98.44 92 ARG A C 1
ATOM 714 O O . ARG A 1 92 ? 4.683 -5.859 4.002 1.00 98.44 92 ARG A O 1
ATOM 721 N N . THR A 1 93 ? 4.546 -4.147 5.432 1.00 98.06 93 THR A N 1
ATOM 722 C CA . THR A 1 93 ? 4.058 -3.168 4.435 1.00 98.06 93 THR A CA 1
ATOM 723 C C . THR A 1 93 ? 5.035 -2.023 4.164 1.00 98.06 93 THR A C 1
ATOM 725 O O . THR A 1 93 ? 4.871 -1.294 3.192 1.00 98.06 93 THR A O 1
ATOM 728 N N . THR A 1 94 ? 6.076 -1.871 4.985 1.00 98.19 94 THR A N 1
ATOM 729 C CA . THR A 1 94 ? 7.069 -0.790 4.891 1.00 98.19 94 THR A CA 1
ATOM 730 C C . THR A 1 94 ? 8.488 -1.338 4.717 1.00 98.19 94 THR A C 1
ATOM 732 O O . THR A 1 94 ? 8.747 -2.535 4.882 1.00 98.19 94 THR A O 1
ATOM 735 N N . GLY A 1 95 ? 9.433 -0.453 4.379 1.00 97.62 95 GLY A N 1
ATOM 736 C CA . GLY A 1 95 ? 10.854 -0.797 4.302 1.00 97.62 95 GLY A CA 1
ATOM 737 C C . GLY A 1 95 ? 11.173 -1.762 3.160 1.00 97.62 95 GLY A C 1
ATOM 738 O O . GLY A 1 95 ? 11.697 -2.852 3.402 1.00 97.62 95 GLY A O 1
ATOM 739 N N . ALA A 1 96 ? 10.821 -1.371 1.932 1.00 98.25 96 ALA A N 1
ATOM 740 C CA . ALA A 1 96 ? 11.303 -2.015 0.715 1.00 98.25 96 ALA A CA 1
ATOM 741 C C . ALA A 1 96 ? 12.755 -1.589 0.437 1.00 98.25 96 ALA A C 1
ATOM 743 O O . ALA A 1 96 ? 12.982 -0.414 0.148 1.00 98.25 96 ALA A O 1
ATOM 744 N N . PRO A 1 97 ? 13.745 -2.488 0.578 1.00 97.75 97 PRO A N 1
ATOM 745 C CA . PRO A 1 97 ? 15.124 -2.200 0.198 1.00 97.75 97 PRO A CA 1
ATOM 746 C C . PRO A 1 97 ? 15.302 -2.117 -1.326 1.00 97.75 97 PRO A C 1
ATOM 748 O O . PRO A 1 97 ? 14.477 -2.582 -2.107 1.00 97.75 97 PRO A O 1
ATOM 751 N N . GLN A 1 98 ? 16.441 -1.573 -1.749 1.00 97.50 98 GLN A N 1
ATOM 752 C CA . GLN A 1 98 ? 16.794 -1.322 -3.149 1.00 97.50 98 GLN A CA 1
ATOM 753 C C . GLN A 1 98 ? 16.933 -2.581 -4.020 1.00 97.50 98 GLN A C 1
ATOM 755 O O . GLN A 1 98 ? 16.972 -2.482 -5.243 1.00 97.50 98 GLN A O 1
ATOM 760 N N . ASN A 1 99 ? 17.061 -3.763 -3.412 1.00 97.81 99 ASN A N 1
ATOM 761 C CA . ASN A 1 99 ? 17.283 -5.018 -4.132 1.00 97.81 99 ASN A CA 1
ATOM 762 C C . ASN A 1 99 ? 16.006 -5.615 -4.744 1.00 97.81 99 ASN A C 1
ATOM 764 O O . ASN A 1 99 ? 16.081 -6.676 -5.358 1.00 97.81 99 ASN A O 1
ATOM 768 N N . HIS A 1 100 ? 14.847 -4.975 -4.578 1.00 98.62 100 HIS A N 1
ATOM 769 C CA . HIS A 1 100 ? 13.623 -5.335 -5.287 1.00 98.62 100 HIS A CA 1
ATOM 770 C C . HIS A 1 100 ? 12.766 -4.099 -5.584 1.00 98.62 100 HIS A C 1
ATOM 772 O O . HIS A 1 100 ? 13.034 -3.000 -5.107 1.00 98.62 100 HIS A O 1
ATOM 778 N N . TRP A 1 101 ? 11.731 -4.288 -6.402 1.00 98.50 101 TRP A N 1
ATOM 779 C CA . TRP A 1 101 ? 10.797 -3.235 -6.792 1.00 98.50 101 TRP A CA 1
ATOM 780 C C . TRP A 1 101 ? 10.086 -2.617 -5.580 1.00 98.50 101 TRP A C 1
ATOM 782 O O . TRP A 1 101 ? 9.675 -3.330 -4.659 1.00 98.50 101 TRP A O 1
ATOM 792 N N . PHE A 1 102 ? 9.906 -1.299 -5.621 1.00 98.75 102 PHE A N 1
ATOM 793 C CA . PHE A 1 102 ? 8.936 -0.571 -4.811 1.00 98.75 102 PHE A CA 1
ATOM 794 C C . PHE A 1 102 ? 8.158 0.376 -5.721 1.00 98.75 102 PHE A C 1
ATOM 796 O O . PHE A 1 102 ? 8.762 1.160 -6.453 1.00 98.75 102 PHE A O 1
ATOM 803 N N . GLY A 1 103 ? 6.833 0.292 -5.676 1.00 98.38 103 GLY A N 1
ATOM 804 C CA . GLY A 1 103 ? 5.942 1.082 -6.519 1.00 98.38 103 GLY A CA 1
ATOM 805 C C . GLY A 1 103 ? 4.538 0.478 -6.596 1.00 98.38 103 GLY A C 1
ATOM 806 O O . GLY A 1 103 ? 4.340 -0.679 -6.197 1.00 98.38 103 GLY A O 1
ATOM 807 N N . PRO A 1 104 ? 3.552 1.247 -7.085 1.00 98.69 104 PRO A N 1
ATOM 808 C CA . PRO A 1 104 ? 2.192 0.766 -7.291 1.00 98.69 104 PRO A CA 1
ATOM 809 C C . PRO A 1 104 ? 2.095 -0.166 -8.511 1.00 98.69 104 PRO A C 1
ATOM 811 O O . PRO A 1 104 ? 3.043 -0.324 -9.277 1.00 98.69 104 PRO A O 1
ATOM 814 N N . ALA A 1 105 ? 0.921 -0.769 -8.690 1.00 98.62 105 ALA A N 1
ATOM 815 C CA . ALA A 1 105 ? 0.503 -1.463 -9.907 1.00 98.62 105 ALA A CA 1
ATOM 816 C C . ALA A 1 105 ? -0.949 -1.063 -10.233 1.00 98.62 105 ALA A C 1
ATOM 818 O O . ALA A 1 105 ? -1.572 -0.329 -9.466 1.00 98.62 105 ALA A O 1
ATOM 819 N N . GLY A 1 106 ? -1.476 -1.497 -11.382 1.00 97.75 106 GLY A N 1
ATOM 820 C CA . GLY A 1 106 ? -2.827 -1.127 -11.832 1.00 97.75 106 GLY A CA 1
ATOM 821 C C . GLY A 1 106 ? -2.948 0.284 -12.427 1.00 97.75 106 GLY A C 1
ATOM 822 O O . GLY A 1 106 ? -4.051 0.710 -12.750 1.00 97.75 106 GLY A O 1
ATOM 823 N N . ASP A 1 107 ? -1.830 0.994 -12.609 1.00 98.38 107 ASP A N 1
ATOM 824 C CA . ASP A 1 107 ? -1.770 2.299 -13.276 1.00 98.38 107 ASP A CA 1
ATOM 825 C C . ASP A 1 107 ? -0.635 2.279 -14.319 1.00 98.38 107 ASP A C 1
ATOM 827 O O . ASP A 1 107 ? 0.512 2.023 -13.939 1.00 98.38 107 ASP A O 1
ATOM 831 N N . PRO A 1 108 ? -0.896 2.555 -15.614 1.00 98.19 108 PRO A N 1
ATOM 832 C CA . PRO A 1 108 ? 0.153 2.624 -16.640 1.00 98.19 108 PRO A CA 1
ATOM 833 C C . PRO A 1 108 ? 1.192 3.728 -16.384 1.00 98.19 108 PRO A C 1
ATOM 835 O O . PRO A 1 108 ? 2.246 3.736 -17.013 1.00 98.19 108 PRO A O 1
ATOM 838 N N . ARG A 1 109 ? 0.912 4.660 -15.467 1.00 98.31 109 ARG A N 1
ATOM 839 C CA . ARG A 1 109 ? 1.824 5.727 -15.028 1.00 98.31 109 ARG A CA 1
ATOM 840 C C . ARG A 1 109 ? 2.598 5.353 -13.759 1.00 98.31 109 ARG A C 1
ATOM 842 O O . ARG A 1 109 ? 3.343 6.180 -13.239 1.00 98.31 109 ARG A O 1
ATOM 849 N N . GLY A 1 110 ? 2.384 4.151 -13.218 1.00 98.31 110 GLY A N 1
ATOM 850 C CA . GLY A 1 110 ? 3.002 3.691 -11.979 1.00 98.31 110 GLY A CA 1
A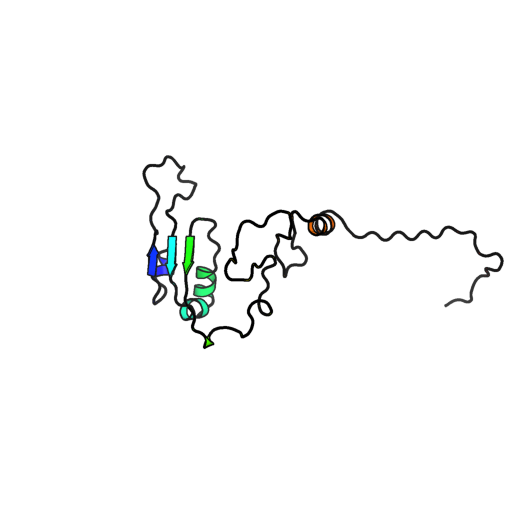TOM 851 C C . GLY A 1 110 ? 4.528 3.705 -12.062 1.00 98.31 110 GLY A C 1
ATOM 852 O O . GLY A 1 110 ? 5.121 3.036 -12.906 1.00 98.31 110 GLY A O 1
ATOM 853 N N . ALA A 1 111 ? 5.167 4.460 -11.171 1.00 98.56 111 ALA A N 1
ATOM 854 C CA . ALA A 1 111 ? 6.619 4.543 -11.102 1.00 98.56 111 ALA A CA 1
ATOM 855 C C . ALA A 1 111 ? 7.195 3.478 -10.161 1.00 98.56 111 ALA A C 1
ATOM 857 O O . ALA A 1 111 ? 6.671 3.247 -9.070 1.00 98.56 111 ALA A O 1
ATOM 858 N N . GLY A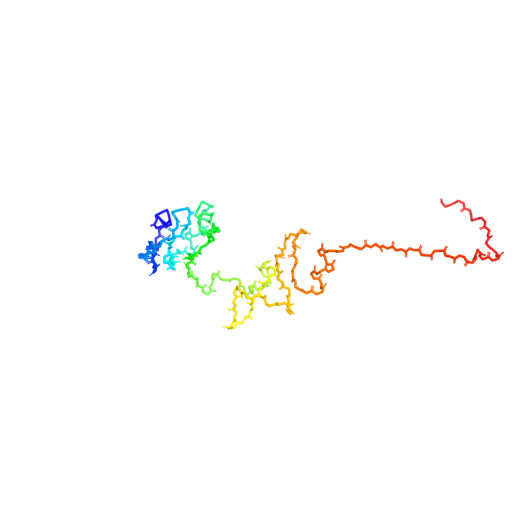 1 112 ? 8.314 2.881 -10.564 1.00 98.50 112 GLY A N 1
ATOM 859 C CA . GLY A 1 112 ? 9.168 2.096 -9.678 1.00 98.50 112 GLY A CA 1
ATOM 860 C C . GLY A 1 112 ? 10.351 2.906 -9.164 1.00 98.50 112 GLY A C 1
ATOM 861 O O . GLY A 1 112 ? 10.704 3.941 -9.730 1.00 98.50 112 GLY A O 1
ATOM 862 N N . ILE A 1 113 ? 11.038 2.394 -8.145 1.00 98.69 113 ILE A N 1
ATOM 863 C CA . ILE A 1 113 ? 12.309 2.955 -7.664 1.00 98.69 113 ILE A CA 1
ATOM 864 C C . ILE A 1 113 ? 13.313 1.857 -7.265 1.00 98.69 113 ILE A C 1
ATOM 866 O O . ILE A 1 113 ? 12.936 0.722 -6.974 1.00 98.69 113 ILE A O 1
ATOM 870 N N . GLY A 1 114 ? 14.608 2.192 -7.271 1.00 98.19 114 GLY A N 1
ATOM 871 C CA . GLY A 1 114 ? 15.702 1.362 -6.747 1.00 98.19 114 GLY A CA 1
ATOM 872 C C . GLY A 1 114 ? 16.316 0.383 -7.752 1.00 98.19 114 GLY A C 1
ATOM 873 O O . GLY A 1 114 ? 17.518 0.435 -7.996 1.00 98.19 114 GLY A O 1
ATOM 874 N N . THR A 1 115 ? 15.506 -0.495 -8.345 1.00 98.56 115 THR A N 1
ATOM 875 C CA . THR A 1 115 ? 15.994 -1.572 -9.234 1.00 98.56 115 THR A CA 1
ATOM 876 C C . THR A 1 115 ? 16.443 -1.071 -10.615 1.00 98.56 115 THR A C 1
ATOM 878 O O . THR A 1 115 ? 15.962 -0.030 -11.077 1.00 98.56 115 THR A O 1
ATOM 881 N N . PRO A 1 116 ? 17.305 -1.819 -11.337 1.00 98.62 116 PRO A N 1
ATOM 882 C CA . PRO A 1 116 ? 17.629 -1.513 -12.732 1.00 98.62 116 PRO A CA 1
ATOM 883 C C . PRO A 1 116 ? 16.388 -1.415 -13.632 1.00 98.62 116 PRO A C 1
ATOM 885 O O . PRO A 1 116 ? 16.318 -0.550 -14.503 1.00 98.62 116 PRO A O 1
ATOM 888 N N . GLU A 1 117 ? 15.396 -2.279 -13.421 1.00 98.62 117 GLU A N 1
ATOM 889 C CA . GLU A 1 117 ? 14.127 -2.307 -14.157 1.00 98.62 117 GLU A CA 1
ATOM 890 C C . GLU A 1 117 ? 13.325 -1.031 -13.922 1.00 98.62 117 GLU A C 1
ATOM 892 O O . GLU A 1 117 ? 12.875 -0.416 -14.886 1.00 98.62 117 GLU A O 1
ATOM 897 N N . ALA A 1 118 ? 13.210 -0.595 -12.665 1.00 98.62 118 ALA A N 1
ATOM 898 C CA . ALA A 1 118 ? 12.561 0.663 -12.322 1.00 98.62 118 ALA A CA 1
ATOM 899 C C . ALA A 1 118 ? 13.240 1.862 -12.997 1.00 98.62 118 ALA A C 1
ATOM 901 O O . ALA A 1 118 ? 12.556 2.722 -13.545 1.00 98.62 118 ALA A O 1
ATOM 902 N N . ILE A 1 119 ? 14.576 1.903 -13.015 1.00 98.62 119 ILE A N 1
ATOM 903 C CA . ILE A 1 119 ? 15.320 2.987 -13.668 1.00 98.62 119 ILE A CA 1
ATOM 904 C C . ILE A 1 119 ? 15.065 2.992 -15.180 1.00 98.62 119 ILE A C 1
ATOM 906 O O . ILE A 1 119 ? 14.718 4.036 -15.726 1.00 98.62 119 ILE A O 1
ATOM 910 N N . LYS A 1 120 ? 15.187 1.838 -15.854 1.00 98.69 120 LYS A N 1
ATOM 911 C CA . LYS A 1 120 ? 14.902 1.716 -17.296 1.00 98.69 120 LYS A CA 1
AT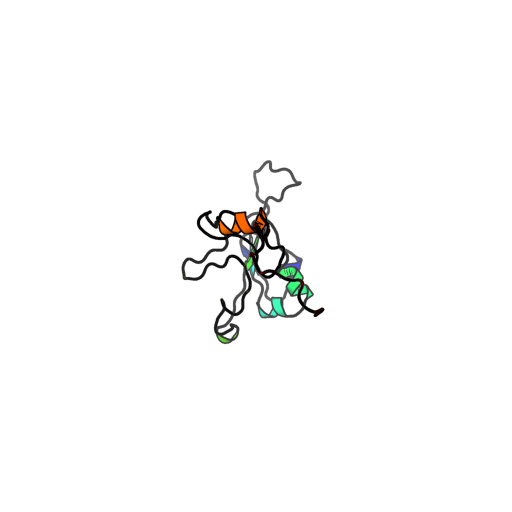OM 912 C C . LYS A 1 120 ? 13.461 2.127 -17.611 1.00 98.69 120 LYS A C 1
ATOM 914 O O . LYS A 1 120 ? 13.242 2.858 -18.569 1.00 98.69 120 LYS A O 1
ATOM 919 N N . LEU A 1 121 ? 12.493 1.692 -16.806 1.00 98.56 121 LEU A N 1
ATOM 920 C CA . LEU A 1 121 ? 11.079 2.003 -17.010 1.00 98.56 121 LEU A CA 1
ATOM 921 C C . LEU A 1 121 ? 10.776 3.498 -16.842 1.00 98.56 121 LEU A C 1
ATOM 923 O O . LEU A 1 121 ? 10.073 4.069 -17.665 1.00 98.56 121 LEU A O 1
ATOM 927 N N . VAL A 1 122 ? 11.273 4.122 -15.771 1.00 98.62 122 VAL A N 1
ATOM 928 C CA . VAL A 1 122 ? 10.903 5.500 -15.404 1.00 98.62 122 VAL A CA 1
ATOM 929 C C . VAL A 1 122 ? 11.714 6.541 -16.176 1.00 98.62 122 VAL A C 1
ATOM 931 O O . VAL A 1 122 ? 11.191 7.600 -16.512 1.00 98.62 122 VAL A O 1
ATOM 934 N N . TRP A 1 123 ? 12.988 6.259 -16.456 1.00 98.62 123 TRP A N 1
ATOM 935 C CA . TRP A 1 123 ? 13.944 7.248 -16.970 1.00 98.62 123 TRP A CA 1
ATOM 936 C C . TRP A 1 123 ? 14.461 6.953 -18.375 1.00 98.62 123 TRP A C 1
ATOM 938 O O . TRP A 1 123 ? 15.391 7.609 -18.842 1.00 98.62 123 TRP A O 1
ATOM 948 N N . SER A 1 124 ? 13.880 5.980 -19.070 1.00 98.62 124 SER A N 1
ATOM 949 C CA . SER A 1 124 ? 14.173 5.750 -20.479 1.00 98.62 124 SER A CA 1
ATOM 950 C C . SER A 1 124 ? 12.899 5.472 -21.263 1.00 98.62 124 SER A C 1
ATOM 952 O O . SER A 1 124 ? 11.811 5.337 -20.710 1.00 98.62 124 SER A O 1
ATOM 954 N N . CYS A 1 125 ? 13.038 5.403 -22.576 1.00 98.62 125 CYS A N 1
ATOM 955 C CA . CYS A 1 125 ? 11.995 4.925 -23.462 1.00 98.62 125 CYS A CA 1
ATOM 956 C C . CYS A 1 125 ? 12.635 4.021 -24.509 1.00 98.62 125 CYS A C 1
ATOM 958 O O . CYS A 1 125 ? 13.836 4.105 -24.784 1.00 98.62 125 CYS A O 1
ATOM 960 N N . HIS A 1 126 ? 11.829 3.142 -25.089 1.00 98.62 126 HIS A N 1
ATOM 961 C CA . HIS A 1 126 ? 12.269 2.357 -26.226 1.00 98.62 126 HIS A CA 1
ATOM 962 C C . HIS A 1 126 ? 12.427 3.267 -27.454 1.00 98.62 126 HIS A C 1
ATOM 964 O O . HIS A 1 126 ? 11.537 4.059 -27.769 1.00 98.62 126 HIS A O 1
ATOM 970 N N . ARG A 1 127 ? 13.556 3.138 -28.153 1.00 98.44 127 ARG A N 1
ATOM 971 C CA . ARG A 1 127 ? 13.820 3.779 -29.442 1.00 98.44 127 ARG A CA 1
ATOM 972 C C . ARG A 1 127 ? 14.460 2.750 -30.360 1.00 98.44 127 ARG A C 1
ATOM 974 O O . ARG A 1 127 ? 15.636 2.436 -30.195 1.00 98.44 127 ARG A O 1
ATOM 981 N N . GLU A 1 128 ? 13.693 2.263 -31.322 1.00 98.25 128 GLU A N 1
ATOM 982 C CA . GLU A 1 128 ? 14.207 1.363 -32.349 1.00 98.25 128 GLU A CA 1
ATOM 983 C C . GLU A 1 128 ? 15.026 2.159 -33.376 1.00 98.25 128 GLU A C 1
ATOM 985 O O . GLU A 1 128 ? 14.622 3.244 -33.806 1.00 98.25 128 GLU A O 1
ATOM 990 N N . ILE A 1 129 ? 16.194 1.639 -33.755 1.00 97.75 129 ILE A N 1
ATOM 991 C CA . ILE A 1 129 ? 17.069 2.237 -34.768 1.00 97.75 129 ILE A CA 1
ATOM 992 C C . ILE A 1 129 ? 17.372 1.165 -35.809 1.00 97.75 129 ILE A C 1
ATOM 994 O O . ILE A 1 129 ? 18.039 0.178 -35.512 1.00 97.75 129 ILE A O 1
ATOM 998 N N . ILE A 1 130 ? 16.902 1.383 -37.036 1.00 97.56 130 ILE A N 1
ATOM 999 C CA . ILE A 1 130 ? 17.114 0.472 -38.157 1.00 97.56 130 ILE A CA 1
ATOM 1000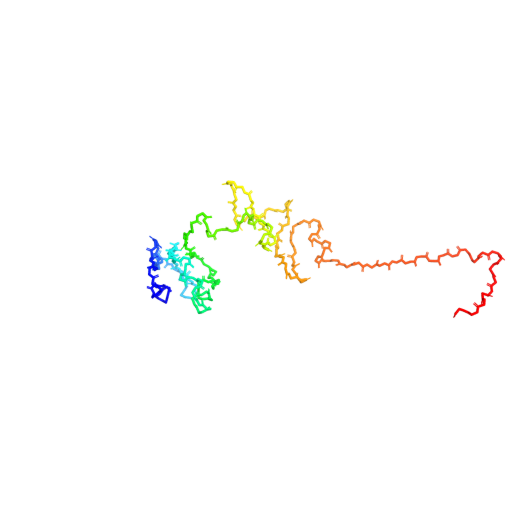 C C . ILE A 1 130 ? 18.256 1.022 -39.006 1.00 97.56 130 ILE A C 1
ATOM 1002 O O . ILE A 1 130 ? 18.135 2.086 -39.616 1.00 97.56 130 ILE A O 1
ATOM 1006 N N . TYR A 1 131 ? 19.373 0.298 -39.027 1.00 96.56 131 TYR A N 1
ATOM 1007 C CA . TYR A 1 131 ? 20.489 0.590 -39.917 1.00 96.56 131 TYR A CA 1
ATOM 1008 C C . TYR A 1 131 ? 20.295 -0.170 -41.222 1.00 96.56 131 TYR A C 1
ATOM 1010 O O . TYR A 1 131 ? 20.501 -1.378 -41.271 1.00 96.56 131 TYR A O 1
ATOM 1018 N N . ASP A 1 132 ? 19.928 0.554 -42.272 1.00 94.38 132 ASP A N 1
ATOM 1019 C CA . ASP A 1 132 ? 19.913 0.034 -43.637 1.00 94.38 132 ASP A CA 1
ATOM 1020 C C . ASP A 1 132 ? 21.103 0.624 -44.396 1.00 94.38 132 ASP A C 1
ATOM 1022 O O . ASP A 1 132 ? 21.005 1.608 -45.133 1.00 94.38 132 ASP A O 1
ATOM 1026 N N . TYR A 1 133 ? 22.285 0.093 -44.076 1.00 89.69 133 TYR A N 1
ATOM 1027 C CA . TYR A 1 133 ? 23.509 0.428 -44.788 1.00 89.69 133 TYR A CA 1
ATOM 1028 C C . TYR A 1 133 ? 23.714 -0.613 -45.882 1.00 89.69 133 TYR A C 1
ATOM 1030 O O . TYR A 1 133 ? 23.839 -1.801 -45.595 1.00 89.69 133 TYR A O 1
ATOM 1038 N N . GLY A 1 134 ? 23.729 -0.138 -47.128 1.00 94.06 134 GLY A N 1
ATOM 1039 C CA . GLY A 1 134 ? 23.926 -0.964 -48.314 1.00 94.06 134 GLY A CA 1
ATOM 1040 C C . GLY A 1 134 ? 25.319 -1.622 -48.408 1.00 94.06 134 GLY A C 1
ATOM 1041 O O . GLY A 1 134 ? 26.006 -1.813 -47.405 1.00 94.06 134 GLY A O 1
ATOM 1042 N N . PRO A 1 135 ? 25.795 -1.944 -49.624 1.00 93.81 135 PRO A N 1
ATOM 1043 C CA . PRO A 1 135 ? 25.310 -1.449 -50.911 1.00 93.81 135 PRO A CA 1
ATOM 1044 C C . PRO A 1 135 ? 24.004 -2.106 -51.362 1.00 93.81 135 PRO A C 1
ATOM 1046 O O . PRO A 1 135 ? 23.638 -3.189 -50.914 1.00 93.81 135 PRO A O 1
ATOM 1049 N N . VAL A 1 136 ? 23.322 -1.444 -52.297 1.00 94.00 136 VAL A N 1
ATOM 1050 C CA . VAL A 1 136 ? 22.210 -2.048 -53.037 1.00 94.00 136 VAL A CA 1
ATOM 1051 C C . VAL A 1 136 ? 22.723 -3.317 -53.742 1.00 94.00 136 VAL A C 1
ATOM 1053 O O . VAL A 1 136 ? 23.792 -3.264 -54.360 1.00 94.00 136 VAL A O 1
ATOM 1056 N N . PRO A 1 137 ? 22.006 -4.455 -53.669 1.00 95.06 137 PRO A N 1
ATOM 1057 C CA . PRO A 1 137 ? 22.399 -5.671 -54.376 1.00 95.06 137 PRO A CA 1
ATOM 1058 C C . PRO A 1 137 ? 22.571 -5.431 -55.883 1.00 95.06 137 PRO A C 1
ATOM 1060 O O . PRO A 1 137 ? 21.773 -4.729 -56.496 1.00 95.06 137 PRO A O 1
ATOM 1063 N N . GLN A 1 138 ? 23.576 -6.058 -56.506 1.00 94.94 138 GLN A N 1
ATOM 1064 C CA . GLN A 1 138 ? 23.938 -5.817 -57.915 1.00 94.94 138 GLN A CA 1
ATOM 1065 C C . GLN A 1 138 ? 22.800 -6.091 -58.922 1.00 94.94 138 GLN A C 1
ATOM 1067 O O . GLN A 1 138 ? 22.793 -5.507 -59.999 1.00 94.94 138 GLN A O 1
ATOM 1072 N N . GLY A 1 139 ? 21.853 -6.968 -58.577 1.00 94.38 139 GLY A N 1
ATOM 1073 C CA . GLY A 1 139 ? 20.683 -7.309 -59.397 1.00 94.38 139 GLY A CA 1
ATOM 1074 C C . GLY A 1 139 ? 19.370 -6.703 -58.900 1.00 94.38 139 GLY A C 1
ATOM 1075 O O . GLY A 1 139 ? 18.310 -7.237 -59.210 1.00 94.38 139 GLY A O 1
ATOM 1076 N N . TRP A 1 140 ? 19.416 -5.662 -58.066 1.00 96.69 140 TRP A N 1
ATOM 1077 C CA . TRP A 1 140 ? 18.200 -4.968 -57.658 1.00 96.69 140 TRP A CA 1
ATOM 1078 C C . TRP A 1 140 ? 17.609 -4.201 -58.846 1.00 96.69 140 TRP A C 1
ATOM 1080 O O . TRP A 1 140 ? 18.255 -3.319 -59.412 1.00 96.69 140 TRP A O 1
ATOM 1090 N N . GLU A 1 141 ? 16.368 -4.527 -59.192 1.00 96.06 141 GLU A N 1
ATOM 1091 C CA . GLU A 1 141 ? 15.551 -3.807 -60.167 1.00 96.06 141 GLU A CA 1
ATOM 1092 C C . GLU A 1 141 ? 14.280 -3.291 -59.486 1.00 96.06 141 GLU A C 1
ATOM 1094 O O . GLU A 1 141 ? 13.845 -3.829 -58.466 1.00 96.06 141 GLU A O 1
ATOM 1099 N N . LEU A 1 142 ? 13.682 -2.238 -60.051 1.00 95.81 142 LEU A N 1
ATOM 1100 C CA . LEU A 1 142 ? 12.441 -1.653 -59.546 1.00 95.81 142 LEU A CA 1
ATOM 1101 C C . LEU A 1 142 ? 11.313 -2.708 -59.569 1.00 95.81 142 LEU A C 1
ATOM 1103 O O . LEU A 1 142 ? 10.930 -3.145 -60.657 1.00 95.81 142 LEU A O 1
ATOM 1107 N N . PRO A 1 143 ? 10.755 -3.118 -58.413 1.00 94.88 143 PRO A N 1
ATOM 1108 C CA . PRO A 1 143 ? 9.658 -4.081 -58.387 1.00 94.88 143 PRO A CA 1
ATOM 1109 C C . PRO A 1 143 ? 8.370 -3.499 -58.992 1.00 94.88 143 PRO A C 1
ATOM 1111 O O . PRO A 1 143 ? 8.162 -2.283 -59.006 1.00 94.88 143 PRO A O 1
ATOM 1114 N N . ALA A 1 144 ? 7.477 -4.378 -59.465 1.00 96.00 144 ALA A N 1
ATOM 1115 C CA . ALA A 1 144 ? 6.123 -3.986 -59.859 1.00 96.00 144 ALA A CA 1
ATOM 1116 C C . ALA A 1 144 ? 5.386 -3.339 -58.673 1.00 96.00 144 ALA A C 1
ATOM 1118 O O . ALA A 1 144 ? 5.594 -3.741 -57.527 1.00 96.00 144 ALA A O 1
ATOM 1119 N N . SER A 1 145 ? 4.525 -2.352 -58.951 1.00 92.00 145 SER A N 1
ATOM 1120 C CA . SER A 1 145 ? 3.751 -1.672 -57.906 1.00 92.00 145 SER A CA 1
ATOM 1121 C C . SER A 1 145 ? 2.943 -2.687 -57.107 1.00 92.00 145 SER A C 1
ATOM 1123 O O . SER A 1 145 ? 2.173 -3.456 -57.686 1.00 92.00 145 SER A O 1
ATOM 1125 N N . THR A 1 146 ? 3.120 -2.660 -55.790 1.00 84.12 146 THR A N 1
ATOM 1126 C CA . THR A 1 146 ? 2.283 -3.383 -54.827 1.00 84.12 146 THR A CA 1
ATOM 1127 C C . THR A 1 146 ? 1.106 -2.539 -54.382 1.00 84.12 146 THR A C 1
ATOM 1129 O O . THR A 1 146 ? 1.306 -1.306 -54.275 1.00 84.12 146 THR A O 1
#

InterPro domains:
  IPR044638 Aldehyde dehydrogenase family 7 member A1-like [PTHR43521] (75-145)